Protein AF-A0A6V8D6G8-F1 (afdb_monomer_lite)

Foldseek 3Di:
DDDDDVPDDPDDDDDPDDDDDDDPPQFKDFPWFDCVNCDPVAVHT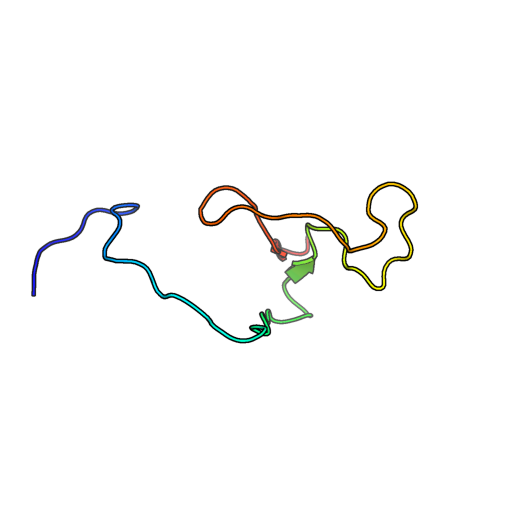DDDDPPPDDGIDTDD

Sequence (60 aa):
GDPMRRGQRFGMIRLGSRVDIRAPAEAFEPAVVSAEANDPLHPKGQFVQAGASILFQPRP

pLDDT: mean 89.44, std 5.68, range [76.25, 97.75]

Structure (mmCIF, N/CA/C/O backbone):
data_AF-A0A6V8D6G8-F1
#
_entry.id   AF-A0A6V8D6G8-F1
#
loop_
_atom_site.group_PDB
_atom_site.id
_atom_site.type_symbol
_atom_site.label_atom_id
_atom_site.label_alt_id
_atom_site.label_comp_id
_atom_site.label_asym_id
_atom_site.label_entity_id
_atom_site.label_seq_id
_atom_site.pdbx_PDB_ins_code
_atom_site.Cartn_x
_atom_site.Cartn_y
_atom_site.Cartn_z
_atom_site.occupancy
_atom_site.B_iso_or_equiv
_atom_site.auth_seq_id
_atom_site.auth_comp_id
_atom_site.auth_asym_id
_atom_site.auth_atom_id
_atom_site.pdbx_PDB_model_num
ATOM 1 N N . GLY A 1 1 ? -17.335 18.243 19.918 1.00 76.25 1 GLY A N 1
ATOM 2 C CA . GLY A 1 1 ? -16.763 17.563 18.744 1.00 76.25 1 GLY A CA 1
ATOM 3 C C . GLY A 1 1 ? -17.900 17.203 17.824 1.00 76.25 1 GLY A C 1
ATOM 4 O O . GLY A 1 1 ? -18.957 16.851 18.336 1.00 76.25 1 GLY A O 1
ATOM 5 N N . ASP A 1 2 ? -17.707 17.327 16.515 1.00 85.00 2 ASP A N 1
ATOM 6 C CA . ASP A 1 2 ? -18.779 17.078 15.551 1.00 85.00 2 ASP A CA 1
ATOM 7 C C . ASP A 1 2 ? -19.028 15.572 15.365 1.00 85.00 2 ASP A C 1
ATOM 9 O O . ASP A 1 2 ? -18.069 14.793 15.309 1.00 85.00 2 ASP A O 1
ATOM 13 N N . PRO A 1 3 ? -20.295 15.131 15.269 1.00 87.06 3 PRO A N 1
ATOM 14 C CA . PRO A 1 3 ? -20.618 13.735 15.007 1.00 87.06 3 PRO A CA 1
ATOM 15 C C . PRO A 1 3 ? -20.161 13.335 13.596 1.00 87.06 3 PRO A C 1
ATOM 17 O O . PRO A 1 3 ? -20.529 13.966 12.606 1.00 87.06 3 PRO A O 1
ATOM 20 N N . MET A 1 4 ? -19.386 12.252 13.499 1.00 86.62 4 MET A N 1
ATOM 21 C CA . MET A 1 4 ? -18.930 11.680 12.229 1.00 86.62 4 MET A CA 1
ATOM 22 C C . MET A 1 4 ? -19.564 10.321 11.950 1.00 86.62 4 MET A C 1
ATOM 24 O O . MET A 1 4 ? -19.773 9.513 12.854 1.00 86.62 4 MET A O 1
ATOM 28 N N . ARG A 1 5 ? -19.808 10.035 10.668 1.00 87.69 5 ARG A N 1
ATOM 29 C CA . ARG A 1 5 ? -20.191 8.700 10.187 1.00 87.69 5 ARG A CA 1
ATOM 30 C C . ARG A 1 5 ? -18.959 7.901 9.771 1.00 87.69 5 ARG A C 1
ATOM 32 O O . ARG A 1 5 ? -17.974 8.460 9.287 1.00 87.69 5 ARG A O 1
ATOM 39 N N . ARG A 1 6 ? -19.027 6.572 9.890 1.00 79.25 6 ARG A N 1
ATOM 40 C CA . ARG A 1 6 ? -17.986 5.676 9.365 1.00 79.25 6 ARG A CA 1
ATOM 41 C C . ARG A 1 6 ? -17.779 5.954 7.868 1.00 79.25 6 ARG A C 1
ATOM 43 O O . ARG A 1 6 ? -18.737 5.905 7.104 1.00 79.25 6 ARG A O 1
ATOM 50 N N . GLY A 1 7 ? -16.542 6.259 7.473 1.00 77.44 7 GLY A N 1
ATOM 51 C CA . GLY A 1 7 ? -16.168 6.584 6.088 1.00 77.44 7 GLY A CA 1
ATOM 52 C C . GLY A 1 7 ? -16.328 8.057 5.689 1.00 77.44 7 GLY A C 1
ATOM 53 O O . GLY A 1 7 ? -15.913 8.432 4.595 1.00 77.44 7 GLY A O 1
ATOM 54 N N . GLN A 1 8 ? -16.878 8.915 6.553 1.00 82.88 8 GLN A N 1
ATOM 55 C CA . GLN A 1 8 ? -16.960 10.349 6.280 1.00 82.88 8 GLN A CA 1
ATOM 56 C C . GLN A 1 8 ? -15.564 10.982 6.357 1.00 82.88 8 GLN A C 1
ATOM 58 O O . GLN A 1 8 ? -14.797 10.743 7.290 1.00 82.88 8 GLN A O 1
ATOM 63 N N . ARG A 1 9 ? -15.227 11.812 5.366 1.00 83.50 9 ARG A N 1
ATOM 64 C CA . ARG A 1 9 ? -13.947 12.524 5.325 1.00 83.50 9 ARG A CA 1
ATOM 65 C C . ARG A 1 9 ? -13.933 13.642 6.367 1.00 83.50 9 ARG A C 1
ATOM 67 O O . ARG A 1 9 ? -14.721 14.576 6.270 1.00 83.50 9 ARG A O 1
ATOM 74 N N . PHE A 1 10 ? -13.006 13.558 7.321 1.00 86.19 10 PHE A N 1
ATOM 75 C CA . PHE A 1 10 ? -12.799 14.596 8.338 1.00 86.19 10 PHE A CA 1
ATOM 76 C C . PHE A 1 10 ? -11.937 15.754 7.817 1.00 86.19 10 PHE A C 1
ATOM 78 O O . PHE A 1 10 ? -12.187 16.915 8.113 1.00 86.19 10 PHE A O 1
ATOM 85 N N . GLY A 1 11 ? -10.927 15.443 7.000 1.00 83.19 11 GLY A N 1
ATOM 86 C CA . GLY A 1 11 ? -9.967 16.417 6.488 1.00 83.19 11 GLY A CA 1
ATOM 87 C C . GLY A 1 11 ? -9.008 15.802 5.471 1.00 83.19 11 GLY A C 1
ATOM 88 O O . GLY A 1 11 ? -9.254 14.717 4.942 1.00 83.19 11 GLY A O 1
ATOM 89 N N . MET A 1 12 ? -7.930 16.512 5.143 1.00 84.69 12 MET A N 1
ATOM 90 C CA . MET A 1 12 ? -6.815 15.982 4.351 1.00 84.69 12 MET A CA 1
ATOM 91 C C . MET A 1 12 ? -5.510 16.475 4.952 1.00 84.69 12 MET A C 1
ATOM 93 O O . MET A 1 12 ? -5.362 17.666 5.208 1.00 84.69 12 MET A O 1
ATOM 97 N N . ILE A 1 13 ? -4.568 15.560 5.137 1.00 79.88 13 ILE A N 1
ATOM 98 C CA . ILE A 1 13 ? -3.209 15.900 5.539 1.00 79.88 13 ILE A CA 1
ATOM 99 C C . ILE A 1 13 ? -2.364 15.928 4.270 1.00 79.88 13 ILE A C 1
ATOM 101 O O . ILE A 1 13 ? -2.330 14.951 3.522 1.00 79.88 13 ILE A O 1
ATOM 105 N N . ARG A 1 14 ? -1.703 17.059 4.011 1.00 81.56 14 ARG A N 1
ATOM 106 C CA . ARG A 1 14 ? -0.656 17.144 2.989 1.00 81.56 14 ARG A CA 1
ATOM 107 C C . ARG A 1 14 ? 0.662 16.740 3.626 1.00 81.56 14 ARG A C 1
ATOM 109 O O . ARG A 1 14 ? 1.068 17.323 4.626 1.00 81.56 14 ARG A O 1
ATOM 116 N N . LEU A 1 15 ? 1.323 15.764 3.026 1.00 81.50 15 LEU A N 1
ATOM 117 C CA . LEU A 1 15 ? 2.626 15.282 3.457 1.00 81.50 15 LEU A CA 1
ATOM 118 C C . LEU A 1 15 ? 3.651 15.775 2.433 1.00 81.50 15 LEU A C 1
ATOM 120 O O . LEU A 1 15 ? 3.529 15.475 1.249 1.00 81.50 15 LEU A O 1
ATOM 124 N N . GLY A 1 16 ? 4.612 16.588 2.873 1.00 81.19 16 GLY A N 1
ATOM 125 C CA . GLY A 1 16 ? 5.720 17.066 2.031 1.00 81.19 16 GLY A CA 1
ATOM 126 C C . GLY A 1 16 ? 6.901 16.091 1.965 1.00 81.19 16 GLY A C 1
ATOM 127 O O . GLY A 1 16 ? 7.867 16.336 1.249 1.00 81.19 16 GLY A O 1
ATOM 128 N N . SER A 1 17 ? 6.832 14.998 2.721 1.00 82.38 17 SER A N 1
ATOM 129 C CA . SER A 1 17 ? 7.879 13.996 2.904 1.00 82.38 17 SER A CA 1
ATOM 130 C C . SER A 1 17 ? 7.330 12.582 2.690 1.00 82.38 17 SER A C 1
ATOM 132 O O . SER A 1 17 ? 6.116 12.365 2.655 1.00 82.38 17 SER A O 1
ATOM 134 N N . ARG A 1 18 ? 8.237 11.606 2.536 1.00 82.50 18 ARG A N 1
ATOM 135 C CA . ARG A 1 18 ? 7.875 10.181 2.534 1.00 82.50 18 ARG A CA 1
ATOM 136 C C . ARG A 1 18 ? 7.333 9.791 3.910 1.00 82.50 18 ARG A C 1
ATOM 138 O O . ARG A 1 18 ? 7.852 10.253 4.925 1.00 82.50 18 ARG A O 1
ATOM 145 N N . VAL A 1 19 ? 6.301 8.953 3.924 1.00 84.06 19 VAL A N 1
ATOM 146 C CA . VAL A 1 19 ? 5.710 8.408 5.149 1.00 84.06 19 VAL A CA 1
ATOM 147 C C . VAL A 1 19 ? 5.913 6.907 5.170 1.00 84.06 19 VAL A C 1
ATOM 149 O O . VAL A 1 19 ? 5.497 6.214 4.243 1.00 84.06 19 VAL A O 1
ATOM 152 N N . ASP A 1 20 ? 6.520 6.427 6.250 1.00 88.19 20 ASP A N 1
ATOM 153 C CA . ASP A 1 20 ? 6.663 5.002 6.511 1.00 88.19 20 ASP A CA 1
ATOM 154 C C . ASP A 1 20 ? 5.362 4.452 7.094 1.00 88.19 20 ASP A C 1
ATOM 156 O O . ASP A 1 20 ? 4.806 4.999 8.050 1.00 88.19 20 ASP A O 1
ATOM 160 N N . ILE A 1 21 ? 4.898 3.334 6.544 1.00 87.38 21 ILE A N 1
ATOM 161 C CA . ILE A 1 21 ? 3.712 2.619 7.018 1.00 87.38 21 ILE A CA 1
ATOM 162 C C . ILE A 1 21 ? 4.174 1.275 7.579 1.00 87.38 21 ILE A C 1
ATOM 164 O O . ILE A 1 21 ? 4.991 0.594 6.963 1.00 87.38 21 ILE A O 1
ATOM 168 N N . ARG A 1 22 ? 3.681 0.898 8.764 1.00 91.81 22 ARG A N 1
ATOM 169 C CA . ARG A 1 22 ? 4.093 -0.323 9.474 1.00 91.81 22 ARG A CA 1
ATOM 170 C C . ARG A 1 22 ? 2.875 -1.124 9.922 1.00 91.81 22 ARG A C 1
ATOM 172 O O . ARG A 1 22 ? 1.877 -0.544 10.343 1.00 91.81 22 ARG A O 1
ATOM 179 N N . ALA A 1 23 ? 3.000 -2.444 9.875 1.00 94.00 23 ALA A N 1
ATOM 180 C CA . ALA A 1 23 ? 2.051 -3.406 10.425 1.00 94.00 23 ALA A CA 1
ATOM 181 C C . ALA A 1 23 ? 2.830 -4.547 11.115 1.00 94.00 23 ALA A C 1
ATOM 183 O O . ALA A 1 23 ? 3.975 -4.797 10.726 1.00 94.00 23 ALA A O 1
ATOM 184 N N . PRO A 1 24 ? 2.261 -5.228 12.131 1.00 96.81 24 PRO A N 1
ATOM 185 C CA . PRO A 1 24 ? 2.906 -6.379 12.762 1.00 96.81 24 PRO A CA 1
ATOM 186 C C . PRO A 1 24 ? 3.172 -7.492 11.744 1.00 96.81 24 PRO A C 1
ATOM 188 O O . PRO A 1 24 ? 2.242 -8.016 11.132 1.00 96.81 24 PRO A O 1
ATOM 191 N N . ALA A 1 25 ? 4.443 -7.854 11.568 1.00 94.00 25 ALA A N 1
ATOM 192 C CA . ALA A 1 25 ? 4.853 -8.812 10.543 1.00 94.00 25 ALA A CA 1
ATOM 193 C C . ALA A 1 25 ? 4.317 -10.230 10.802 1.00 94.00 25 ALA A C 1
ATOM 195 O O . ALA A 1 25 ? 4.110 -10.978 9.855 1.00 94.00 25 ALA A O 1
ATOM 196 N N . GLU A 1 26 ? 4.067 -10.599 12.062 1.00 96.94 26 GLU A N 1
ATOM 197 C CA . GLU A 1 26 ? 3.450 -11.883 12.419 1.00 96.94 26 GLU A CA 1
ATOM 198 C C . GLU A 1 26 ? 1.984 -12.007 11.984 1.00 96.94 26 GLU A C 1
ATOM 200 O O . GLU A 1 26 ? 1.523 -13.115 11.731 1.00 96.94 26 GLU A O 1
ATOM 205 N N . ALA A 1 27 ? 1.262 -10.889 11.874 1.00 96.88 27 ALA A N 1
ATOM 206 C CA . ALA A 1 27 ? -0.182 -10.882 11.645 1.00 96.88 27 ALA A CA 1
ATOM 207 C C . ALA A 1 27 ? -0.572 -10.441 10.229 1.00 96.88 27 ALA A C 1
ATOM 209 O O . ALA A 1 27 ? -1.711 -10.658 9.821 1.00 96.88 27 ALA A O 1
ATOM 210 N N . PHE A 1 28 ? 0.341 -9.815 9.483 1.00 97.75 28 PHE A N 1
ATOM 211 C CA . PHE A 1 28 ? 0.041 -9.222 8.182 1.00 97.75 28 PHE A CA 1
ATOM 212 C C . PHE A 1 28 ? 1.107 -9.521 7.128 1.00 97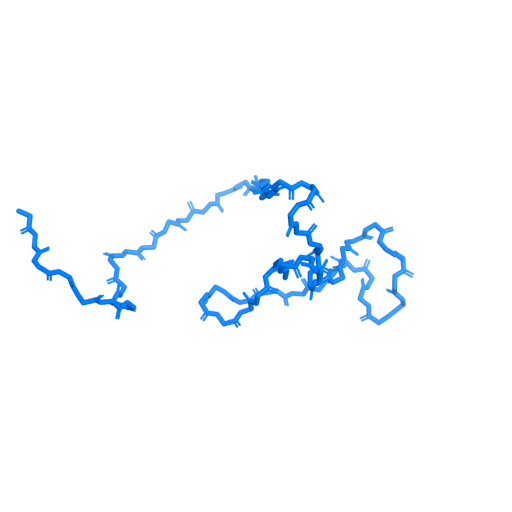.75 28 PHE A C 1
ATOM 214 O O . PHE A 1 28 ? 2.281 -9.761 7.424 1.00 97.75 28 PHE A O 1
ATOM 221 N N . GLU A 1 29 ? 0.689 -9.459 5.871 1.00 95.31 29 GLU A N 1
ATOM 222 C CA . GLU A 1 29 ? 1.550 -9.489 4.694 1.00 95.31 29 GLU A CA 1
ATOM 223 C C . GLU A 1 29 ? 1.240 -8.313 3.753 1.00 95.31 29 GLU A C 1
ATOM 225 O O . GLU A 1 29 ? 0.103 -7.826 3.732 1.00 95.31 29 GLU A O 1
ATOM 230 N N . PRO A 1 30 ? 2.233 -7.793 3.004 1.00 93.69 30 PRO A N 1
ATOM 231 C CA . PRO A 1 30 ? 1.999 -6.728 2.035 1.00 93.69 30 PRO A CA 1
ATOM 232 C C . PRO A 1 30 ? 1.050 -7.190 0.925 1.00 93.69 30 PRO A C 1
ATOM 234 O O . PRO A 1 30 ? 1.245 -8.247 0.337 1.00 93.69 30 PRO A O 1
ATOM 237 N N . ALA A 1 31 ? 0.058 -6.362 0.600 1.00 94.75 31 ALA A N 1
ATOM 238 C CA . ALA A 1 31 ? -0.905 -6.614 -0.477 1.00 94.75 31 ALA A CA 1
ATOM 239 C C . ALA A 1 31 ? -0.605 -5.808 -1.756 1.00 94.75 31 ALA A C 1
ATOM 241 O O . ALA A 1 31 ? -1.422 -5.756 -2.673 1.00 94.75 31 ALA A O 1
ATOM 242 N N . VAL A 1 32 ? 0.548 -5.136 -1.792 1.00 94.69 32 VAL A N 1
ATOM 243 C CA . VAL A 1 32 ? 0.992 -4.259 -2.880 1.00 94.69 32 VAL A CA 1
ATOM 244 C C . VAL A 1 32 ? 2.445 -4.542 -3.228 1.00 94.69 32 VAL A C 1
ATOM 246 O O . VAL A 1 32 ? 3.232 -4.953 -2.373 1.00 94.69 32 VAL A O 1
ATOM 249 N N . VAL A 1 33 ? 2.812 -4.283 -4.481 1.00 94.31 33 VAL A N 1
ATOM 250 C CA . VAL A 1 33 ? 4.192 -4.453 -4.949 1.00 94.31 33 VAL A CA 1
ATOM 251 C C . VAL A 1 33 ? 5.050 -3.290 -4.460 1.00 94.31 33 VAL A C 1
ATOM 253 O O . VAL A 1 33 ? 4.773 -2.128 -4.775 1.00 94.31 33 VAL A O 1
ATOM 256 N N . SER A 1 34 ? 6.092 -3.591 -3.685 1.00 90.19 34 SER A N 1
ATOM 257 C CA . SER A 1 34 ? 7.041 -2.580 -3.217 1.00 90.19 34 SER A CA 1
ATOM 258 C C . SER A 1 34 ? 8.039 -2.206 -4.319 1.00 90.19 34 SER A C 1
ATOM 260 O O . SER A 1 34 ? 8.219 -2.940 -5.291 1.00 90.19 34 SER A O 1
ATOM 262 N N . ALA A 1 35 ? 8.708 -1.060 -4.182 1.00 88.88 35 ALA A N 1
ATOM 263 C CA . ALA A 1 35 ? 9.726 -0.646 -5.151 1.00 88.88 35 ALA A CA 1
ATOM 264 C C . ALA A 1 35 ? 10.952 -1.580 -5.149 1.00 88.88 35 ALA A C 1
ATOM 266 O O . ALA A 1 35 ? 11.672 -1.674 -6.137 1.00 88.88 35 ALA A O 1
ATOM 267 N N . GLU A 1 36 ? 11.163 -2.297 -4.048 1.00 89.75 36 GLU A N 1
ATOM 268 C CA . GLU A 1 36 ? 12.260 -3.238 -3.819 1.00 89.75 36 GLU A CA 1
ATOM 269 C C . GLU A 1 36 ? 11.974 -4.634 -4.395 1.00 89.75 36 GLU A C 1
ATOM 271 O O . GLU A 1 36 ? 12.877 -5.467 -4.463 1.00 89.75 36 GLU A O 1
ATOM 276 N N . ALA A 1 37 ? 10.738 -4.898 -4.835 1.00 90.88 37 ALA A N 1
ATOM 277 C CA . ALA A 1 37 ? 10.330 -6.190 -5.384 1.00 90.88 37 ALA A CA 1
ATOM 278 C C . ALA A 1 37 ? 10.888 -6.471 -6.795 1.00 90.88 37 ALA A C 1
ATOM 280 O O . ALA A 1 37 ? 10.754 -7.590 -7.282 1.00 90.88 37 ALA A O 1
ATOM 281 N N . ASN A 1 38 ? 11.513 -5.480 -7.451 1.00 89.62 38 ASN A N 1
ATOM 282 C CA . ASN A 1 38 ? 12.042 -5.570 -8.822 1.00 89.62 38 ASN A CA 1
ATOM 283 C C . ASN A 1 38 ? 11.023 -6.102 -9.851 1.00 89.62 38 ASN A C 1
ATOM 285 O O . ASN A 1 38 ? 11.393 -6.763 -10.823 1.00 89.62 38 ASN A O 1
ATOM 289 N N . ASP A 1 39 ? 9.737 -5.812 -9.647 1.00 94.38 39 ASP A N 1
ATOM 290 C CA . ASP A 1 39 ? 8.675 -6.204 -10.570 1.00 94.38 39 ASP A CA 1
ATOM 291 C C . ASP A 1 39 ? 8.762 -5.359 -11.860 1.00 94.38 39 ASP A C 1
ATOM 293 O O . ASP A 1 39 ? 8.668 -4.126 -11.792 1.00 94.38 39 ASP A O 1
ATOM 297 N N . PRO A 1 40 ? 8.913 -5.982 -13.045 1.00 94.12 40 PRO A N 1
ATOM 298 C CA . PRO A 1 40 ? 9.023 -5.262 -14.312 1.00 94.12 40 PRO A CA 1
ATOM 299 C C . PRO A 1 40 ? 7.757 -4.474 -14.687 1.00 94.12 40 PRO A C 1
ATOM 301 O O . PRO A 1 40 ? 7.854 -3.497 -15.429 1.00 94.12 40 PRO A O 1
ATOM 304 N N . LEU A 1 41 ? 6.582 -4.860 -14.179 1.00 95.56 41 LEU A N 1
ATOM 305 C CA . LEU A 1 41 ? 5.325 -4.134 -14.383 1.00 95.56 41 LEU A CA 1
ATOM 306 C C . LEU A 1 41 ? 5.174 -2.95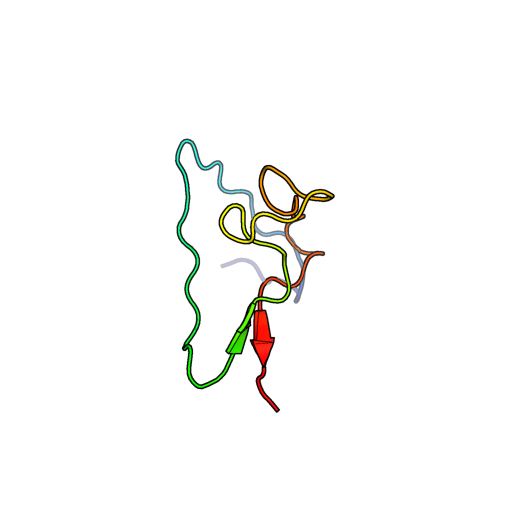3 -13.414 1.00 95.56 41 LEU A C 1
ATOM 308 O O . LEU A 1 41 ? 4.462 -1.994 -13.715 1.00 95.56 41 LEU A O 1
ATOM 312 N N . HIS A 1 42 ? 5.878 -2.988 -12.280 1.00 93.69 42 HIS A N 1
ATOM 313 C CA . HIS A 1 42 ? 5.828 -1.967 -11.233 1.00 93.69 42 HIS A CA 1
ATOM 314 C C . HIS A 1 42 ? 7.240 -1.495 -10.841 1.00 93.69 42 HIS A C 1
ATOM 316 O O . HIS A 1 42 ? 7.637 -1.614 -9.681 1.00 93.69 42 HIS A O 1
ATOM 322 N N . PRO A 1 43 ? 8.004 -0.880 -11.765 1.00 90.88 43 PRO A N 1
ATOM 323 C CA . PRO A 1 43 ? 9.421 -0.562 -11.552 1.00 90.88 43 PRO A CA 1
ATOM 324 C C . PRO A 1 43 ? 9.686 0.475 -10.446 1.00 90.88 43 PRO A C 1
ATOM 326 O O . PRO A 1 43 ? 10.830 0.696 -10.062 1.00 90.88 43 PRO A O 1
ATOM 329 N N . LYS A 1 44 ? 8.647 1.156 -9.949 1.00 92.12 44 LYS A N 1
ATOM 330 C CA . LYS A 1 44 ? 8.718 2.101 -8.819 1.00 92.12 44 LYS A CA 1
ATOM 331 C C . LYS A 1 44 ? 7.833 1.668 -7.645 1.00 92.12 44 LYS A C 1
ATOM 333 O O . LYS A 1 44 ? 7.499 2.494 -6.799 1.00 92.12 44 LYS A O 1
ATOM 338 N N . GLY A 1 45 ? 7.431 0.400 -7.623 1.00 92.50 45 GLY A N 1
ATOM 339 C CA . GLY A 1 45 ? 6.341 -0.083 -6.790 1.00 92.50 45 GLY A CA 1
ATOM 340 C C . GLY A 1 45 ? 4.976 0.339 -7.333 1.00 92.50 45 GLY A C 1
ATOM 341 O O . GLY A 1 45 ? 4.851 1.114 -8.287 1.00 92.50 45 GLY A O 1
ATOM 342 N N . GLN A 1 46 ? 3.934 -0.214 -6.731 1.00 94.50 46 GLN A N 1
ATOM 343 C CA . GLN A 1 46 ? 2.556 0.019 -7.131 1.00 94.50 46 GLN A CA 1
ATOM 344 C C . GLN A 1 46 ? 2.048 1.374 -6.614 1.00 94.50 46 GLN A C 1
ATOM 346 O O . GLN A 1 46 ? 2.212 1.714 -5.442 1.00 94.50 46 GLN A O 1
ATOM 351 N N . PHE A 1 47 ? 1.377 2.146 -7.475 1.00 93.19 47 PHE A N 1
ATOM 352 C CA . PHE A 1 47 ? 0.647 3.338 -7.038 1.00 93.19 47 PHE A CA 1
ATOM 353 C C . PHE A 1 47 ? -0.612 2.935 -6.265 1.00 93.19 47 PHE A C 1
ATOM 355 O O . PHE A 1 47 ? -1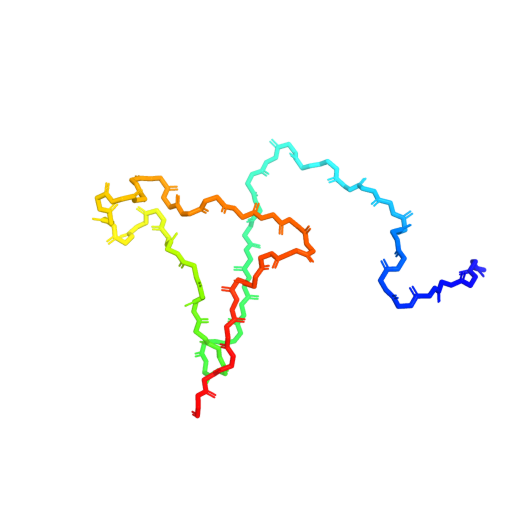.367 2.066 -6.698 1.00 93.19 47 PHE A O 1
ATOM 362 N N . VAL A 1 48 ? -0.856 3.598 -5.136 1.00 91.81 48 VAL A N 1
ATOM 363 C CA . VAL A 1 48 ? -1.975 3.297 -4.234 1.00 91.81 48 VAL A CA 1
ATOM 364 C C . VAL A 1 48 ? -2.868 4.516 -4.044 1.00 91.81 48 VAL A C 1
ATOM 366 O O . VAL A 1 48 ? -2.406 5.658 -4.075 1.00 91.81 48 VAL A O 1
ATOM 369 N N . GLN A 1 49 ? -4.157 4.276 -3.823 1.00 90.31 49 GLN A N 1
ATOM 370 C CA . GLN A 1 49 ? -5.160 5.311 -3.617 1.00 90.31 49 GLN A CA 1
ATOM 371 C C . GLN A 1 49 ? -5.733 5.229 -2.201 1.00 90.31 49 GLN A C 1
ATOM 373 O O . GLN A 1 49 ? -6.239 4.192 -1.765 1.00 90.31 49 GLN A O 1
ATOM 378 N N . ALA A 1 50 ? -5.695 6.356 -1.487 1.00 84.94 50 ALA A N 1
ATOM 379 C CA . ALA A 1 50 ? -6.243 6.463 -0.140 1.00 84.94 50 ALA A CA 1
ATOM 380 C C . ALA A 1 50 ? -7.739 6.103 -0.114 1.00 84.94 50 ALA A C 1
ATOM 382 O O . ALA A 1 50 ? -8.5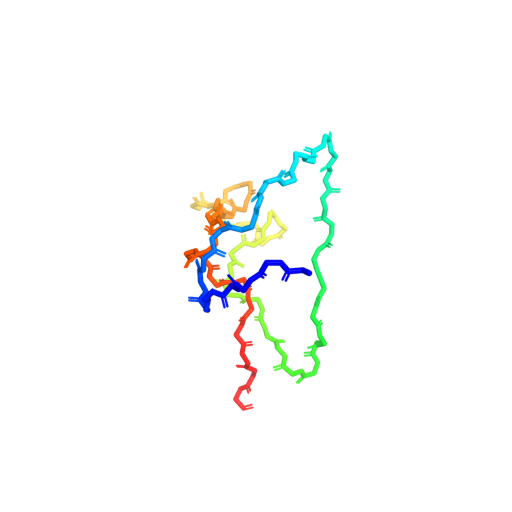27 6.616 -0.909 1.00 84.94 50 ALA A O 1
ATOM 383 N N . GLY A 1 51 ? -8.119 5.226 0.816 1.00 83.56 51 GLY A N 1
ATOM 384 C CA . GLY A 1 51 ? -9.498 4.762 0.984 1.00 83.56 51 GLY A CA 1
ATOM 385 C C . GLY A 1 51 ? -9.964 3.705 -0.024 1.00 83.56 51 GLY A C 1
ATOM 386 O O . GLY A 1 51 ? -11.089 3.236 0.110 1.00 83.56 51 GLY A O 1
ATOM 387 N N . ALA A 1 52 ? -9.129 3.317 -0.994 1.00 90.94 52 ALA A N 1
ATOM 388 C CA . ALA A 1 52 ? -9.463 2.292 -1.986 1.00 90.94 52 ALA A CA 1
ATOM 389 C C . ALA A 1 52 ? -8.460 1.129 -1.991 1.00 90.94 52 ALA A C 1
ATOM 391 O O . ALA A 1 52 ? -8.860 -0.031 -2.026 1.00 90.94 52 ALA A O 1
ATOM 392 N N . SER A 1 53 ? -7.160 1.423 -1.930 1.00 93.44 53 SER A N 1
ATOM 393 C CA . SER A 1 53 ? -6.118 0.396 -1.928 1.00 93.44 53 SER A CA 1
ATOM 394 C C . SER A 1 53 ? -5.934 -0.210 -0.537 1.00 93.44 53 SER A C 1
ATOM 396 O O . SER A 1 53 ? -5.766 0.511 0.448 1.00 93.44 53 SER A O 1
ATOM 398 N N . ILE A 1 54 ? -5.908 -1.540 -0.470 1.00 93.56 54 ILE A N 1
ATOM 399 C CA 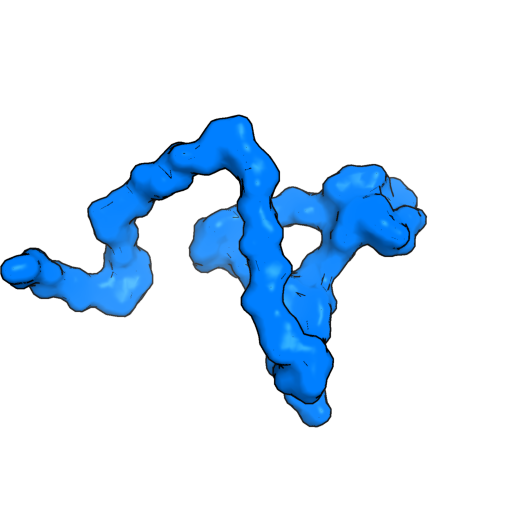. ILE A 1 54 ? -5.508 -2.290 0.724 1.00 93.56 54 ILE A CA 1
ATOM 400 C C . ILE A 1 54 ? -3.989 -2.468 0.668 1.00 93.56 54 ILE A C 1
ATOM 402 O O . ILE A 1 54 ? -3.479 -2.995 -0.313 1.00 93.56 54 ILE A O 1
ATOM 406 N N . LEU A 1 55 ? -3.268 -2.016 1.698 1.00 94.38 55 LEU A N 1
ATOM 407 C CA . LEU A 1 55 ? -1.800 -2.109 1.746 1.00 94.38 55 LEU A CA 1
ATOM 408 C C . LEU A 1 55 ? -1.299 -3.400 2.401 1.00 94.38 55 LEU A C 1
ATOM 410 O O . LEU A 1 55 ? -0.228 -3.884 2.049 1.00 94.38 55 LEU A O 1
ATOM 414 N N . PHE A 1 56 ? -2.076 -3.953 3.333 1.00 95.88 56 PHE A N 1
ATOM 415 C CA . PHE A 1 56 ? -1.742 -5.166 4.072 1.00 95.88 56 PHE A CA 1
ATOM 416 C C . PHE A 1 56 ? -2.961 -6.072 4.172 1.00 95.88 56 PHE A C 1
ATOM 418 O O . PHE A 1 56 ? -4.067 -5.589 4.432 1.00 95.88 56 PHE A O 1
ATOM 425 N N . GLN A 1 57 ? -2.751 -7.371 4.007 1.00 96.38 57 GLN A N 1
ATOM 426 C CA . GLN A 1 57 ? -3.755 -8.396 4.267 1.00 96.38 57 GLN A CA 1
ATOM 427 C C . GLN A 1 57 ? -3.376 -9.183 5.525 1.00 96.38 57 GLN A C 1
ATOM 429 O O . GLN A 1 57 ? -2.184 -9.327 5.808 1.00 96.38 57 GLN A O 1
ATOM 434 N N . PRO A 1 58 ? -4.355 -9.641 6.326 1.00 96.62 58 PRO A N 1
ATOM 435 C CA . PRO A 1 58 ? -4.080 -10.552 7.429 1.00 96.62 58 PRO A CA 1
ATOM 436 C C . PRO A 1 58 ? -3.440 -11.833 6.900 1.00 96.62 58 PRO A C 1
ATOM 438 O O . PRO A 1 58 ? -3.873 -12.345 5.867 1.00 96.62 58 PRO A O 1
ATOM 441 N N . ARG A 1 59 ? -2.447 -12.360 7.613 1.00 93.00 59 ARG A N 1
ATOM 442 C CA . ARG A 1 59 ? -1.936 -13.698 7.312 1.00 93.00 59 ARG A CA 1
ATOM 443 C C . ARG A 1 59 ? -3.003 -14.752 7.641 1.00 93.00 59 ARG A C 1
ATOM 445 O O . ARG A 1 59 ? -3.747 -14.551 8.605 1.00 93.00 59 ARG A O 1
ATOM 452 N N . PRO A 1 60 ? -3.095 -15.828 6.841 1.00 81.81 60 PRO A N 1
ATOM 453 C CA . PRO A 1 60 ? -3.961 -16.964 7.138 1.00 81.81 60 PRO A CA 1
ATOM 454 C C . PRO A 1 60 ? -3.544 -17.707 8.413 1.00 81.81 60 PRO A C 1
ATOM 456 O O . PRO A 1 60 ? -2.344 -17.662 8.777 1.00 81.81 60 PRO A O 1
#

Radius of gyration: 14.96 Å; chains: 1; bounding box: 33×34×33 Å

Secondary structure (DSSP, 8-state):
-----TT--------SS-------TTTEEE-S--GGG--TT-TT-----TTT---EEE--